Protein AF-A0A6I7N8J0-F1 (afdb_monomer_lite)

Foldseek 3Di:
DDPPPPQDADPPPRHGWAWDQADPQFTWTADPVPRDIDTDPVPDDDPVVVVVVVVPDDCPVPPPVNVVVCCVPVVVVVVVDDD

Sequence (83 aa):
MTEATLQPSCPLCQHATRWCCRDRRRPYYHCAQCGMVHVPAAWHLSANNERAQYDLHDNQVDDPAYRQFLSRLAKPLLERLPS

Secondary structure (DSSP, 8-state):
-----PPPBPTTT--BEEEEEE-SS-EEEEETTT--EE--GGGSPPHHHHHHHHTT----TT-HHHHHHHHHHHHHHHTTS--

Structure (mmCIF, N/CA/C/O backbone):
data_AF-A0A6I7N8J0-F1
#
_entry.id   AF-A0A6I7N8J0-F1
#
loop_
_atom_site.group_PDB
_atom_site.id
_atom_site.type_symbol
_atom_site.label_atom_id
_atom_site.label_alt_id
_atom_site.label_comp_id
_atom_site.label_asym_id
_atom_site.label_entity_id
_atom_site.label_seq_id
_atom_site.pdbx_PDB_ins_code
_atom_site.Cartn_x
_atom_site.Cartn_y
_atom_site.Cartn_z
_atom_site.occupancy
_atom_site.B_iso_or_equiv
_atom_site.auth_seq_id
_atom_site.auth_comp_id
_atom_site.auth_asym_id
_atom_site.auth_atom_id
_atom_site.pdbx_PDB_model_num
ATOM 1 N N . MET A 1 1 ? 30.041 2.788 -17.142 1.00 38.53 1 MET A N 1
ATOM 2 C CA . MET A 1 1 ? 28.706 2.217 -16.866 1.00 38.53 1 MET A CA 1
ATOM 3 C C . MET A 1 1 ? 28.308 2.622 -15.457 1.00 38.53 1 MET A C 1
ATOM 5 O O . MET A 1 1 ? 28.727 1.982 -14.507 1.00 38.53 1 MET A O 1
ATOM 9 N N . THR A 1 2 ? 27.582 3.724 -15.314 1.00 39.19 2 THR A N 1
ATOM 10 C CA . THR A 1 2 ? 26.975 4.141 -14.044 1.00 39.19 2 THR A CA 1
ATOM 11 C C . THR A 1 2 ? 25.487 4.251 -14.318 1.00 39.19 2 THR A C 1
ATOM 13 O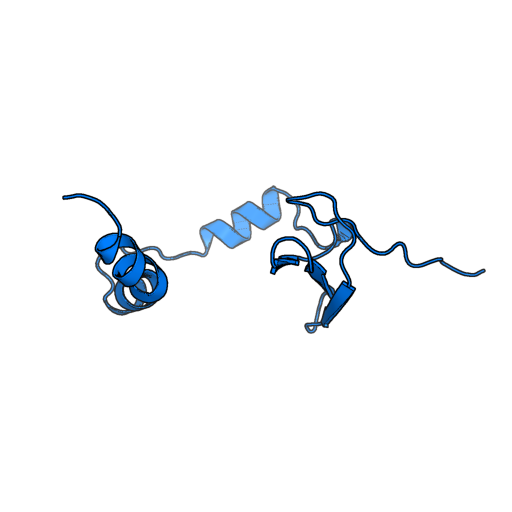 O . THR A 1 2 ? 25.046 5.238 -14.902 1.00 39.19 2 THR A O 1
ATOM 16 N N . GLU A 1 3 ? 24.731 3.202 -13.994 1.00 42.34 3 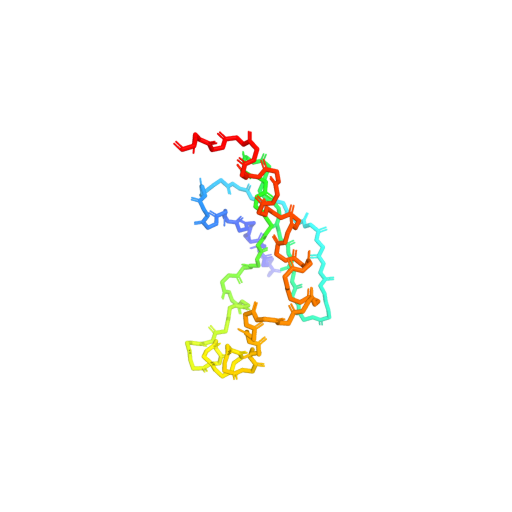GLU A N 1
ATOM 17 C CA . GLU A 1 3 ? 23.273 3.294 -13.919 1.00 42.34 3 GLU A CA 1
ATOM 18 C C . GLU A 1 3 ? 22.950 4.313 -12.827 1.00 42.34 3 GLU A C 1
ATOM 20 O O . GLU A 1 3 ? 23.044 4.034 -11.633 1.00 42.34 3 GLU A O 1
ATOM 25 N N . ALA A 1 4 ? 22.656 5.542 -13.243 1.00 47.22 4 ALA A N 1
ATOM 26 C CA . ALA A 1 4 ? 22.093 6.543 -12.363 1.00 47.22 4 ALA A CA 1
ATOM 27 C C . ALA A 1 4 ? 20.712 6.034 -11.940 1.00 47.22 4 ALA A C 1
ATOM 29 O O . ALA A 1 4 ? 19.765 6.060 -12.725 1.00 47.22 4 ALA A O 1
ATOM 30 N N . THR A 1 5 ? 20.602 5.518 -10.717 1.00 56.50 5 THR A N 1
ATOM 31 C CA . THR A 1 5 ? 19.324 5.102 -10.142 1.00 56.50 5 THR A CA 1
ATOM 32 C C . THR A 1 5 ? 18.445 6.342 -10.008 1.00 56.50 5 THR A C 1
ATOM 34 O O . THR A 1 5 ? 18.580 7.100 -9.048 1.00 56.50 5 THR A O 1
ATOM 37 N N . LEU A 1 6 ? 17.574 6.591 -10.991 1.00 65.12 6 LEU A N 1
ATOM 38 C CA . LEU A 1 6 ? 16.618 7.690 -10.919 1.00 65.12 6 LEU A CA 1
ATOM 39 C C . LEU A 1 6 ? 15.748 7.490 -9.676 1.00 65.12 6 LEU A C 1
ATOM 41 O O . LEU A 1 6 ? 15.059 6.479 -9.524 1.00 65.12 6 LEU A O 1
ATOM 45 N N . GLN A 1 7 ? 15.805 8.460 -8.773 1.00 76.81 7 GLN A N 1
ATOM 46 C CA . GLN A 1 7 ? 14.956 8.509 -7.597 1.00 76.81 7 GLN A CA 1
ATOM 47 C C . GLN A 1 7 ? 13.497 8.672 -8.060 1.00 76.81 7 GLN A C 1
ATOM 49 O O . GLN A 1 7 ? 13.200 9.635 -8.769 1.00 76.81 7 GLN A O 1
ATOM 54 N N . PRO A 1 8 ? 12.583 7.742 -7.728 1.00 89.25 8 PRO A N 1
ATOM 55 C CA . PRO A 1 8 ? 11.242 7.762 -8.292 1.00 89.25 8 PRO A CA 1
ATOM 56 C C . PRO A 1 8 ? 10.434 8.945 -7.748 1.00 89.25 8 PRO A C 1
ATOM 58 O O . PRO A 1 8 ? 10.495 9.276 -6.559 1.00 89.25 8 PRO A O 1
ATOM 61 N N . SER A 1 9 ? 9.639 9.567 -8.613 1.00 95.06 9 SER A N 1
ATOM 62 C CA . SER A 1 9 ? 8.639 10.548 -8.192 1.00 95.06 9 SER A CA 1
ATOM 63 C C . SER A 1 9 ? 7.445 9.861 -7.534 1.00 95.06 9 SER A C 1
ATOM 65 O O . SER A 1 9 ? 7.085 8.731 -7.867 1.00 95.06 9 SER A O 1
ATOM 67 N N . CYS A 1 10 ? 6.815 10.565 -6.598 1.00 95.75 10 CYS A N 1
ATOM 68 C CA . CYS A 1 10 ? 5.622 10.104 -5.910 1.00 95.75 10 CYS A CA 1
ATOM 69 C C . CYS A 1 10 ? 4.469 9.987 -6.918 1.00 95.75 10 CYS A C 1
ATOM 71 O O . CYS A 1 10 ? 4.156 10.982 -7.572 1.00 95.75 10 CYS A O 1
ATOM 73 N N . PRO A 1 11 ? 3.782 8.838 -7.027 1.00 94.94 11 PRO A N 1
ATOM 74 C CA . PRO A 1 11 ? 2.680 8.688 -7.975 1.00 94.94 11 PRO A CA 1
ATOM 75 C C . PRO A 1 11 ? 1.453 9.537 -7.605 1.00 94.94 11 PRO A C 1
ATOM 77 O O . PRO A 1 11 ? 0.607 9.773 -8.458 1.00 94.94 11 PRO A O 1
ATOM 80 N N . LEU A 1 12 ? 1.354 10.005 -6.355 1.00 96.00 12 LEU A N 1
ATOM 81 C CA . LEU A 1 12 ? 0.235 10.822 -5.886 1.00 96.00 12 LEU A CA 1
ATOM 82 C C . LEU A 1 12 ? 0.458 12.322 -6.121 1.00 96.00 12 LEU A C 1
ATOM 84 O O . LEU A 1 12 ? -0.376 12.983 -6.726 1.00 96.00 12 LEU A O 1
ATOM 88 N N . CYS A 1 13 ? 1.575 12.870 -5.636 1.00 97.19 13 CYS A N 1
ATOM 89 C CA . CYS A 1 13 ? 1.832 14.317 -5.663 1.00 97.19 13 CYS A CA 1
ATOM 90 C C . CYS A 1 13 ? 3.040 14.726 -6.517 1.00 97.19 13 CYS A C 1
ATOM 92 O O . CYS A 1 13 ? 3.443 15.886 -6.476 1.00 97.19 13 CYS A O 1
ATOM 94 N N . GLN A 1 14 ? 3.656 13.781 -7.236 1.00 96.00 14 GLN A N 1
ATOM 95 C CA . GLN A 1 14 ? 4.758 13.990 -8.190 1.00 96.00 14 GLN A CA 1
ATOM 96 C C . GLN A 1 14 ? 6.070 14.545 -7.600 1.00 96.00 14 GLN A C 1
ATOM 98 O O . GLN A 1 14 ? 7.046 14.717 -8.325 1.00 96.00 14 GLN A O 1
ATOM 103 N N . HIS A 1 15 ? 6.148 14.746 -6.282 1.00 96.50 15 HIS A N 1
ATOM 104 C CA . HIS A 1 15 ? 7.375 15.151 -5.592 1.00 96.50 15 HIS A CA 1
ATOM 105 C C . HIS A 1 15 ? 8.386 14.004 -5.487 1.00 96.50 15 HIS A C 1
ATOM 107 O O . HIS A 1 15 ? 8.013 12.829 -5.482 1.00 96.50 15 HIS A O 1
ATOM 113 N N . ALA A 1 16 ? 9.666 14.342 -5.323 1.00 95.38 16 ALA A N 1
ATOM 114 C CA . ALA A 1 16 ? 10.727 13.364 -5.101 1.00 95.38 16 ALA A CA 1
ATOM 115 C C . ALA A 1 16 ? 10.464 12.493 -3.857 1.00 95.38 16 ALA A C 1
ATOM 117 O O . ALA A 1 16 ? 9.948 12.959 -2.834 1.00 95.38 16 ALA A O 1
ATOM 118 N N . THR A 1 17 ? 10.848 11.217 -3.929 1.00 96.81 17 THR A N 1
ATOM 119 C CA . THR A 1 17 ? 10.677 10.260 -2.824 1.00 96.81 17 THR A CA 1
ATOM 120 C C . THR A 1 17 ? 11.994 9.643 -2.419 1.00 96.81 17 THR A C 1
ATOM 122 O O . THR A 1 17 ? 12.839 9.371 -3.256 1.00 96.81 17 THR A O 1
ATOM 125 N N . ARG A 1 18 ? 12.214 9.428 -1.127 1.00 96.00 18 ARG A N 1
ATOM 126 C CA . ARG A 1 18 ? 13.450 8.814 -0.622 1.00 96.00 18 ARG A CA 1
ATOM 127 C C . ARG A 1 18 ? 13.265 7.316 -0.453 1.00 96.00 18 ARG A C 1
ATOM 129 O O . ARG A 1 18 ? 12.157 6.872 -0.167 1.00 96.00 18 ARG A O 1
ATOM 136 N N . TRP A 1 19 ? 14.342 6.546 -0.571 1.00 95.94 19 TRP A N 1
ATOM 137 C CA . TRP A 1 19 ? 14.311 5.137 -0.185 1.00 95.94 19 TRP A CA 1
ATOM 138 C C . TRP A 1 19 ? 13.832 4.994 1.270 1.00 95.94 19 TRP A C 1
ATOM 140 O O . TRP A 1 19 ? 14.177 5.813 2.124 1.00 95.94 19 TRP A O 1
ATOM 150 N N . CYS A 1 20 ? 13.001 3.987 1.534 1.00 94.38 20 CYS A N 1
ATOM 151 C CA . CYS A 1 20 ? 12.408 3.736 2.846 1.00 94.38 20 CYS A CA 1
ATOM 152 C C . CYS A 1 20 ? 12.844 2.383 3.410 1.00 94.38 20 CYS A C 1
ATOM 154 O O . CYS A 1 20 ? 13.409 2.322 4.498 1.00 94.38 20 CYS A O 1
ATOM 156 N N . CYS A 1 21 ? 12.572 1.307 2.675 1.00 95.19 21 CYS A N 1
ATOM 157 C CA . CYS A 1 21 ? 12.919 -0.060 3.048 1.00 95.19 21 CYS A CA 1
ATOM 158 C C . CYS A 1 21 ? 12.819 -0.981 1.822 1.00 95.19 21 CYS A C 1
ATOM 160 O O . CYS A 1 21 ? 12.548 -0.537 0.704 1.00 95.19 21 CYS A O 1
ATOM 162 N N . ARG A 1 22 ? 13.047 -2.281 2.005 1.00 96.44 22 ARG A N 1
ATOM 163 C CA . ARG A 1 22 ? 12.877 -3.309 0.973 1.00 96.44 22 ARG A CA 1
ATOM 164 C C . ARG A 1 22 ? 12.340 -4.584 1.625 1.00 96.44 22 ARG A C 1
ATOM 166 O O . ARG A 1 22 ? 12.793 -4.944 2.708 1.00 96.44 22 ARG A O 1
ATOM 173 N N . ASP A 1 23 ? 11.408 -5.261 0.959 1.00 94.81 23 ASP A N 1
ATOM 174 C CA . ASP A 1 23 ? 11.029 -6.637 1.303 1.00 94.81 23 ASP A CA 1
ATOM 175 C C . ASP A 1 23 ? 11.879 -7.652 0.504 1.00 94.81 23 ASP A C 1
ATOM 177 O O . ASP A 1 23 ? 12.832 -7.291 -0.184 1.00 94.81 23 ASP A O 1
ATOM 181 N N . ARG A 1 24 ? 11.556 -8.948 0.555 1.00 95.00 24 ARG A N 1
ATOM 182 C CA . ARG A 1 24 ? 12.312 -9.969 -0.202 1.00 95.00 24 ARG A CA 1
ATOM 183 C C . ARG A 1 24 ? 12.266 -9.788 -1.725 1.00 95.00 24 ARG A C 1
ATOM 185 O O . ARG A 1 24 ? 13.087 -10.367 -2.427 1.00 95.00 24 ARG A O 1
ATOM 192 N N . ARG A 1 25 ? 11.307 -9.020 -2.236 1.00 93.19 25 ARG A N 1
ATOM 193 C CA . ARG A 1 25 ? 11.024 -8.834 -3.656 1.00 93.19 25 ARG A CA 1
ATOM 194 C C . ARG A 1 25 ? 11.441 -7.447 -4.136 1.00 93.19 25 ARG A C 1
ATOM 196 O O . ARG A 1 25 ? 12.176 -7.355 -5.106 1.00 93.19 25 ARG A O 1
ATOM 203 N N . ARG A 1 26 ? 11.005 -6.367 -3.483 1.00 94.19 26 ARG A N 1
ATOM 204 C CA . ARG A 1 26 ? 10.976 -5.008 -4.054 1.00 94.19 26 ARG A CA 1
ATOM 205 C C . ARG A 1 26 ? 11.367 -3.901 -3.063 1.00 94.19 26 ARG A C 1
ATOM 207 O O . ARG A 1 26 ? 11.185 -4.058 -1.856 1.00 94.19 26 ARG A O 1
ATOM 214 N N . PRO A 1 27 ? 11.915 -2.774 -3.558 1.00 95.81 27 PRO A N 1
ATOM 215 C CA . P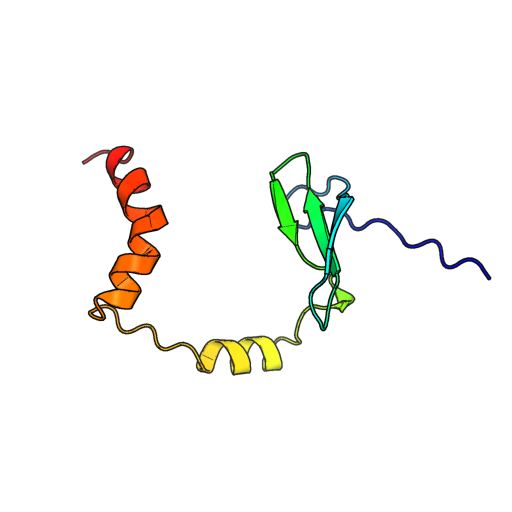RO A 1 27 ? 12.169 -1.585 -2.753 1.00 95.81 27 PRO A CA 1
ATOM 216 C C . PRO A 1 27 ? 10.901 -0.741 -2.563 1.00 95.81 27 PRO A C 1
ATOM 218 O O . PRO A 1 27 ? 10.044 -0.671 -3.445 1.00 95.81 27 PRO A O 1
ATOM 221 N N . TYR A 1 28 ? 10.839 -0.046 -1.433 1.00 96.56 28 TYR A N 1
ATOM 222 C CA . TYR A 1 28 ? 9.809 0.919 -1.069 1.00 96.56 28 TYR A CA 1
ATOM 223 C C . TYR A 1 28 ? 10.424 2.310 -0.904 1.00 96.56 28 TYR A C 1
ATOM 225 O O . TYR A 1 28 ? 11.531 2.459 -0.377 1.00 96.56 28 TYR A O 1
ATOM 233 N N . TYR A 1 29 ? 9.678 3.329 -1.318 1.00 97.00 29 TYR A N 1
ATOM 234 C CA . TYR A 1 29 ? 10.055 4.735 -1.262 1.00 97.00 29 TYR A CA 1
ATOM 235 C C . TYR A 1 29 ? 8.992 5.543 -0.525 1.00 97.00 29 TYR A C 1
ATOM 237 O O . TYR A 1 29 ? 7.804 5.254 -0.626 1.00 97.00 29 TYR A O 1
ATOM 245 N N . HIS A 1 30 ? 9.426 6.554 0.221 1.00 97.62 30 HIS A N 1
ATOM 246 C CA . HIS A 1 30 ? 8.585 7.429 1.026 1.00 97.62 30 HIS A CA 1
ATOM 247 C C . HIS A 1 30 ? 8.629 8.865 0.496 1.00 97.62 30 HIS A C 1
ATOM 249 O O . HIS A 1 30 ? 9.702 9.461 0.348 1.00 97.62 30 HIS A O 1
ATOM 255 N N . CYS A 1 31 ? 7.459 9.453 0.268 1.00 97.31 31 CYS A N 1
ATOM 256 C CA . CYS A 1 31 ? 7.312 10.854 -0.095 1.00 97.31 31 CYS A CA 1
ATOM 257 C C . CYS A 1 31 ? 7.239 11.734 1.159 1.00 97.31 31 CYS A C 1
ATOM 259 O O . CYS A 1 31 ? 6.289 11.645 1.929 1.00 97.31 31 CYS A O 1
ATOM 261 N N . ALA A 1 32 ? 8.206 12.637 1.340 1.00 96.50 32 ALA A N 1
ATOM 262 C CA . ALA A 1 32 ? 8.194 13.570 2.472 1.00 96.50 32 ALA A CA 1
ATOM 263 C C . ALA A 1 32 ? 7.068 14.619 2.393 1.00 96.50 32 ALA A C 1
ATOM 265 O O . ALA A 1 32 ? 6.691 15.161 3.423 1.00 96.50 32 ALA A O 1
ATOM 266 N N . GLN A 1 33 ? 6.528 14.876 1.195 1.00 97.69 33 GLN A N 1
ATOM 267 C CA . GLN A 1 33 ? 5.489 15.885 0.983 1.00 97.69 33 GLN A CA 1
ATOM 268 C C . GLN A 1 33 ? 4.096 15.408 1.412 1.00 97.69 33 GLN A C 1
ATOM 270 O O . GLN A 1 33 ? 3.356 16.158 2.034 1.00 97.69 33 GLN A O 1
ATOM 275 N N . CYS A 1 34 ? 3.713 14.178 1.054 1.00 97.56 34 CYS A N 1
ATOM 276 C CA . CYS A 1 34 ? 2.366 13.650 1.324 1.00 97.56 34 CYS A CA 1
ATOM 277 C C . CYS A 1 34 ? 2.345 12.433 2.260 1.00 97.56 34 CYS A C 1
ATOM 279 O O . CYS A 1 34 ? 1.275 11.926 2.574 1.00 97.56 34 CYS A O 1
ATOM 281 N N . GLY A 1 35 ? 3.509 11.924 2.671 1.00 97.00 35 GLY A N 1
ATOM 282 C CA . GLY A 1 35 ? 3.626 10.744 3.532 1.00 97.00 35 GLY A CA 1
ATOM 283 C C . GLY A 1 35 ? 3.402 9.401 2.829 1.00 97.00 35 GLY A C 1
ATOM 284 O O . GLY A 1 35 ? 3.498 8.357 3.470 1.00 97.00 35 GLY A O 1
ATOM 285 N N . MET A 1 36 ? 3.121 9.384 1.520 1.00 96.75 36 MET A N 1
ATOM 286 C CA . MET A 1 36 ? 2.885 8.137 0.790 1.00 96.75 36 MET A CA 1
ATOM 287 C C . MET A 1 36 ? 4.138 7.254 0.771 1.00 96.75 36 MET A C 1
ATOM 289 O O . MET A 1 36 ? 5.217 7.697 0.371 1.00 96.75 36 MET A O 1
ATOM 293 N N . VAL A 1 37 ? 3.964 5.981 1.130 1.00 96.75 37 VAL A N 1
ATOM 294 C CA . VAL A 1 37 ? 4.938 4.914 0.881 1.00 96.75 37 VAL A CA 1
ATOM 295 C C . VAL A 1 37 ? 4.494 4.132 -0.354 1.00 96.75 37 VAL A C 1
ATOM 297 O O . VAL A 1 37 ? 3.353 3.682 -0.421 1.00 96.75 37 VAL A O 1
ATOM 300 N N . HIS A 1 38 ? 5.372 3.969 -1.341 1.00 96.00 38 HIS A N 1
ATOM 301 C CA . HIS A 1 38 ? 5.045 3.307 -2.605 1.00 96.00 38 HIS A CA 1
ATOM 302 C C . HIS A 1 38 ? 6.214 2.487 -3.159 1.00 96.00 38 HIS A C 1
ATOM 304 O O . HIS A 1 38 ? 7.354 2.611 -2.716 1.00 96.00 38 HIS A O 1
ATOM 310 N N . VAL A 1 39 ? 5.927 1.654 -4.159 1.00 95.25 39 VAL A N 1
ATOM 311 C CA . VAL A 1 39 ? 6.934 0.903 -4.925 1.00 95.25 39 VAL A CA 1
ATOM 312 C C . VAL A 1 39 ? 7.045 1.477 -6.346 1.00 95.25 39 VAL A C 1
ATOM 314 O O . VAL A 1 39 ? 6.043 1.993 -6.858 1.00 95.25 39 VAL A O 1
ATOM 317 N N . PRO A 1 40 ? 8.219 1.418 -7.004 1.00 92.69 40 PRO A N 1
ATOM 318 C CA . PRO A 1 40 ? 8.368 1.879 -8.387 1.00 92.69 40 PRO A CA 1
ATOM 319 C C . PRO A 1 40 ? 7.525 1.059 -9.373 1.00 92.69 40 PRO A C 1
ATOM 321 O O . PRO A 1 40 ? 7.291 -0.128 -9.142 1.00 92.69 40 PRO A O 1
ATOM 324 N N . ALA A 1 41 ? 7.140 1.668 -10.501 1.00 91.19 41 ALA A N 1
ATOM 325 C CA . ALA A 1 41 ? 6.248 1.065 -11.502 1.00 91.19 41 ALA A CA 1
ATOM 326 C C . ALA A 1 41 ? 6.745 -0.278 -12.065 1.00 91.19 41 ALA A C 1
ATOM 328 O O . ALA A 1 41 ? 5.949 -1.177 -12.306 1.00 91.19 41 ALA A O 1
ATOM 329 N N . ALA A 1 42 ? 8.064 -0.469 -12.180 1.00 92.06 42 ALA A N 1
ATOM 330 C CA . ALA A 1 42 ? 8.659 -1.740 -12.610 1.00 92.06 42 ALA A CA 1
ATOM 331 C C . ALA A 1 42 ? 8.328 -2.937 -11.688 1.00 92.06 42 ALA A C 1
ATOM 333 O O . ALA A 1 42 ? 8.543 -4.084 -12.066 1.00 92.06 42 ALA A O 1
ATOM 334 N N . TRP A 1 43 ? 7.816 -2.681 -10.478 1.00 93.25 43 TRP A N 1
ATOM 335 C CA . TRP A 1 43 ? 7.408 -3.694 -9.499 1.00 93.25 43 TRP A CA 1
ATOM 336 C C . TRP A 1 43 ? 5.886 -3.840 -9.368 1.00 93.25 43 TRP A C 1
ATOM 338 O O . TRP A 1 43 ? 5.413 -4.537 -8.457 1.00 93.25 43 TRP A O 1
ATOM 348 N N . HIS A 1 44 ? 5.115 -3.150 -10.212 1.00 92.62 44 HIS A N 1
ATOM 349 C CA . HIS A 1 44 ? 3.665 -3.311 -10.285 1.00 92.62 44 HIS A CA 1
ATOM 350 C C . HIS A 1 44 ? 3.330 -4.631 -10.977 1.00 92.62 44 HIS A C 1
ATOM 352 O O . HIS A 1 44 ? 4.107 -5.163 -11.770 1.00 92.62 44 HIS A O 1
ATOM 358 N N . LEU A 1 45 ? 2.198 -5.214 -10.598 1.00 94.56 45 LEU A N 1
ATOM 359 C CA . LEU A 1 45 ? 1.708 -6.421 -11.247 1.00 94.56 45 LEU A CA 1
ATOM 360 C C . LEU A 1 45 ? 1.085 -6.037 -12.596 1.00 94.56 45 LEU A C 1
ATOM 362 O O . LEU A 1 45 ? 0.653 -4.906 -12.795 1.00 94.56 45 LEU A O 1
ATOM 366 N N . SER A 1 46 ? 1.031 -6.981 -13.535 1.00 96.25 46 SER A N 1
ATOM 367 C CA . SER A 1 46 ? 0.161 -6.812 -14.700 1.00 96.25 46 SER A CA 1
ATOM 368 C C . SER A 1 46 ? -1.300 -6.818 -14.246 1.00 96.25 46 SER A C 1
ATOM 370 O O . SER A 1 46 ? -1.626 -7.464 -13.251 1.00 96.25 46 SER A O 1
ATOM 372 N N . ALA A 1 47 ? -2.197 -6.201 -15.013 1.00 96.69 47 ALA A N 1
ATOM 373 C CA . ALA A 1 47 ? -3.624 -6.161 -14.677 1.00 96.69 47 ALA A CA 1
ATOM 374 C C . ALA A 1 47 ? -4.239 -7.558 -14.427 1.00 96.69 47 ALA A C 1
ATOM 376 O O . ALA A 1 47 ? -5.106 -7.723 -13.571 1.00 96.69 47 ALA A O 1
ATOM 377 N N . ASN A 1 48 ? -3.776 -8.588 -15.147 1.00 98.12 48 ASN A N 1
ATOM 378 C CA . ASN A 1 48 ? -4.218 -9.969 -14.921 1.00 98.12 48 ASN A CA 1
ATOM 379 C C . ASN A 1 48 ? -3.739 -10.516 -13.571 1.00 98.12 48 ASN A C 1
ATOM 381 O O . ASN A 1 48 ? -4.511 -11.164 -12.872 1.00 98.12 48 ASN A O 1
ATOM 385 N N . ASN A 1 49 ? -2.493 -10.230 -13.190 1.00 97.44 49 ASN A N 1
ATOM 386 C CA . ASN A 1 49 ? -1.943 -10.656 -11.906 1.00 97.44 49 ASN A CA 1
ATOM 387 C C . ASN A 1 49 ? -2.538 -9.857 -10.736 1.00 97.44 49 ASN A C 1
ATOM 389 O O . ASN A 1 49 ? -2.727 -10.419 -9.662 1.00 97.44 49 ASN A O 1
ATOM 393 N N . GLU A 1 50 ? -2.853 -8.571 -10.930 1.00 96.88 50 GLU A N 1
ATOM 394 C CA . GLU A 1 50 ? -3.583 -7.762 -9.943 1.00 96.88 50 GLU A CA 1
ATOM 395 C C . GLU A 1 50 ? -4.950 -8.370 -9.644 1.00 96.88 50 GLU A C 1
ATOM 397 O O . GLU A 1 50 ? -5.278 -8.584 -8.480 1.00 96.88 50 GLU A O 1
ATOM 402 N N . ARG A 1 51 ? -5.711 -8.720 -10.689 1.00 96.38 51 ARG A N 1
ATOM 403 C CA . ARG A 1 51 ? -7.004 -9.398 -10.549 1.00 96.38 51 ARG A CA 1
ATOM 404 C C . ARG A 1 51 ? -6.869 -10.757 -9.876 1.00 96.38 51 ARG A C 1
ATOM 406 O O . ARG A 1 51 ? -7.548 -10.989 -8.889 1.00 96.38 51 ARG A O 1
ATOM 413 N N . ALA A 1 52 ? -5.944 -11.603 -10.329 1.00 97.44 52 ALA A N 1
ATOM 414 C CA . ALA A 1 52 ? -5.738 -12.915 -9.717 1.00 97.44 52 ALA A CA 1
ATOM 415 C C . ALA A 1 52 ? -5.406 -12.817 -8.217 1.00 97.44 52 ALA A C 1
ATOM 417 O O . ALA A 1 52 ? -5.859 -13.640 -7.432 1.00 97.44 52 ALA A O 1
ATOM 418 N N . GLN A 1 53 ? -4.642 -11.799 -7.802 1.00 95.75 53 GLN A N 1
ATOM 419 C CA . GLN A 1 53 ? -4.380 -11.527 -6.387 1.00 95.75 53 GLN A CA 1
ATOM 420 C C . GLN A 1 53 ? -5.613 -10.973 -5.660 1.00 95.75 53 GLN A C 1
ATOM 422 O O . GLN A 1 53 ? -5.813 -11.276 -4.483 1.00 95.75 53 GLN A O 1
ATOM 427 N N . TYR A 1 54 ? -6.408 -10.136 -6.327 1.00 93.88 54 TYR A N 1
ATOM 428 C CA . TYR A 1 54 ? -7.634 -9.574 -5.772 1.00 93.88 54 TYR A CA 1
ATOM 429 C C . TYR A 1 54 ? -8.683 -10.656 -5.504 1.00 93.88 54 TYR A C 1
ATOM 431 O O . TYR A 1 54 ? -9.273 -10.656 -4.428 1.00 93.88 54 TYR A O 1
ATOM 439 N N . ASP A 1 55 ? -8.836 -11.614 -6.416 1.00 95.88 55 ASP A N 1
ATOM 440 C CA . ASP A 1 55 ? -9.802 -12.715 -6.322 1.00 95.88 55 ASP A CA 1
ATOM 441 C C . ASP A 1 55 ? -9.539 -13.656 -5.127 1.00 95.88 55 ASP A C 1
ATOM 443 O O . ASP A 1 55 ? -10.401 -14.449 -4.761 1.00 95.88 55 ASP A O 1
ATOM 447 N N . LEU A 1 56 ? -8.367 -13.555 -4.484 1.00 95.25 56 LEU A N 1
ATOM 448 C CA . LEU A 1 56 ? -8.042 -14.275 -3.247 1.00 95.25 56 LEU A CA 1
ATOM 449 C C . LEU A 1 56 ? -8.596 -13.608 -1.976 1.00 95.25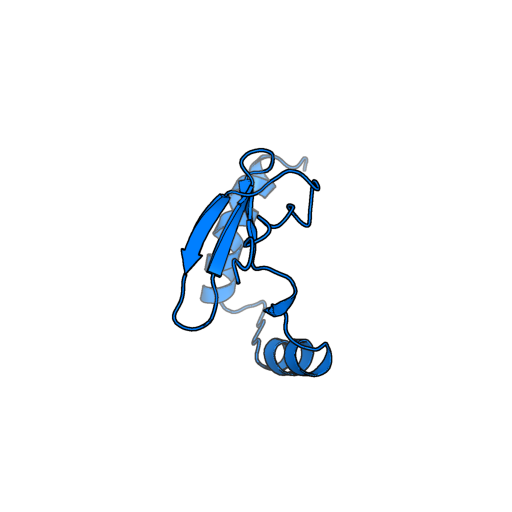 56 LEU A C 1
ATOM 451 O O . LEU A 1 56 ? -8.452 -14.178 -0.894 1.00 95.25 56 LEU A O 1
ATOM 455 N N . HIS A 1 57 ? -9.158 -12.397 -2.056 1.00 90.81 57 HIS A N 1
ATOM 456 C CA . HIS A 1 57 ? -9.701 -11.724 -0.875 1.00 90.81 57 HIS A CA 1
ATOM 457 C C . HIS A 1 57 ? -11.024 -12.351 -0.445 1.00 90.81 57 HIS A C 1
ATOM 459 O O . HIS A 1 57 ? -11.961 -12.451 -1.233 1.00 90.81 57 HIS A O 1
ATOM 465 N N . ASP A 1 58 ? -11.125 -12.650 0.847 1.00 88.38 58 ASP A N 1
ATOM 466 C CA . ASP A 1 58 ? -12.389 -12.956 1.501 1.00 88.38 58 ASP A CA 1
ATOM 467 C C . ASP A 1 58 ? -12.860 -11.732 2.300 1.00 88.38 58 ASP A C 1
ATOM 469 O O . ASP A 1 58 ? -12.274 -11.370 3.318 1.00 88.38 58 ASP A O 1
ATOM 473 N N . ASN A 1 59 ? -13.885 -11.048 1.790 1.00 86.31 59 ASN A N 1
ATOM 474 C CA . ASN A 1 59 ? -14.431 -9.815 2.364 1.00 86.31 59 ASN A CA 1
ATOM 475 C C . ASN A 1 59 ? -15.790 -10.071 3.044 1.00 86.31 59 ASN A C 1
ATOM 477 O O . ASN A 1 59 ? -16.743 -9.323 2.811 1.00 86.31 59 ASN A O 1
ATOM 481 N N . GLN A 1 60 ? -15.916 -11.132 3.853 1.00 93.31 60 GLN A N 1
ATOM 482 C CA . GLN A 1 60 ? -17.140 -11.378 4.628 1.00 93.31 60 GLN A CA 1
ATOM 483 C C . GLN A 1 60 ? -17.444 -10.188 5.550 1.00 93.31 60 GLN A C 1
ATOM 485 O O . GLN A 1 60 ? -16.734 -9.918 6.517 1.00 93.31 60 GLN A O 1
ATOM 490 N N . VAL A 1 61 ? -18.534 -9.475 5.267 1.00 92.06 61 VAL A N 1
ATOM 491 C CA . VAL A 1 61 ? -18.891 -8.222 5.958 1.00 92.06 61 VAL A CA 1
ATOM 492 C C . VAL A 1 61 ? -19.242 -8.411 7.436 1.00 92.06 61 VAL A C 1
ATOM 494 O O . VAL A 1 61 ? -19.090 -7.478 8.235 1.00 92.06 61 VAL A O 1
ATOM 497 N N . ASP A 1 62 ? -19.682 -9.618 7.784 1.00 93.69 62 ASP A N 1
ATOM 498 C CA . ASP A 1 62 ? -20.087 -10.003 9.133 1.00 93.69 62 ASP A CA 1
ATOM 499 C C . ASP A 1 62 ? -18.951 -10.652 9.935 1.00 93.69 62 ASP A C 1
ATOM 501 O O . ASP A 1 62 ? -19.130 -10.906 11.125 1.00 93.69 62 ASP A O 1
ATOM 505 N N . ASP A 1 63 ? -17.770 -10.876 9.337 1.00 95.62 63 ASP A N 1
ATOM 506 C CA . ASP A 1 63 ? -16.610 -11.394 10.067 1.00 95.62 63 ASP A CA 1
ATOM 507 C C . ASP A 1 63 ? -16.152 -10.380 11.140 1.00 95.62 63 ASP A C 1
ATOM 509 O O . ASP A 1 63 ? -15.727 -9.261 10.811 1.00 95.62 63 ASP A O 1
ATOM 513 N N . PRO A 1 64 ? -16.189 -10.744 12.438 1.00 94.94 64 PRO A N 1
ATOM 514 C CA . PRO A 1 64 ? -15.742 -9.865 13.511 1.00 94.94 64 PRO A CA 1
ATOM 515 C C . PRO A 1 64 ? -14.282 -9.416 13.369 1.00 94.94 64 PRO A C 1
ATOM 517 O O . PRO A 1 64 ? -13.975 -8.266 13.694 1.00 94.94 64 PRO A O 1
ATOM 520 N N . ALA A 1 65 ? -13.387 -10.279 12.874 1.00 94.38 65 ALA A N 1
ATOM 521 C CA . ALA A 1 65 ? -11.974 -9.952 12.697 1.00 94.38 65 ALA A CA 1
ATOM 522 C C . ALA A 1 65 ? -11.786 -8.926 11.571 1.00 94.38 65 ALA A C 1
ATOM 524 O O . ALA A 1 65 ? -11.091 -7.918 11.751 1.00 94.38 65 ALA A O 1
ATOM 525 N N . TYR A 1 66 ? -12.478 -9.122 10.446 1.00 93.12 66 TYR A N 1
ATOM 526 C CA . TYR A 1 66 ? -12.519 -8.161 9.346 1.00 93.12 66 TYR A CA 1
ATOM 527 C C . TYR A 1 66 ? -13.045 -6.789 9.797 1.00 93.12 66 TYR A C 1
ATOM 529 O O . TYR A 1 66 ? -12.403 -5.753 9.585 1.00 93.12 66 TYR A O 1
ATOM 537 N N . ARG A 1 67 ? -14.167 -6.764 10.528 1.00 94.75 67 ARG A N 1
ATOM 538 C CA . ARG A 1 67 ? -14.739 -5.526 11.088 1.00 94.75 67 ARG A CA 1
ATOM 539 C C . ARG A 1 67 ? -13.804 -4.850 12.091 1.00 94.75 67 ARG A C 1
ATOM 541 O O . ARG A 1 67 ? -13.705 -3.618 12.110 1.00 94.75 67 ARG A O 1
ATOM 548 N N . GLN A 1 68 ? -13.097 -5.622 12.919 1.00 95.00 68 GLN A N 1
ATOM 549 C CA . GLN A 1 68 ? -12.109 -5.093 13.860 1.00 95.00 68 GLN A CA 1
ATOM 550 C C . GLN A 1 68 ? -10.936 -4.433 13.126 1.00 95.00 68 GLN A C 1
ATOM 552 O O . GLN A 1 68 ? -10.510 -3.342 13.515 1.00 95.00 68 GLN A O 1
ATOM 557 N N . PHE A 1 69 ? -10.443 -5.047 12.049 1.00 93.38 69 PHE A N 1
ATOM 558 C CA . PHE A 1 69 ? -9.385 -4.472 11.222 1.00 93.38 69 PHE A CA 1
ATOM 559 C C . PHE A 1 69 ? -9.808 -3.125 10.617 1.00 93.38 69 PHE A C 1
ATOM 561 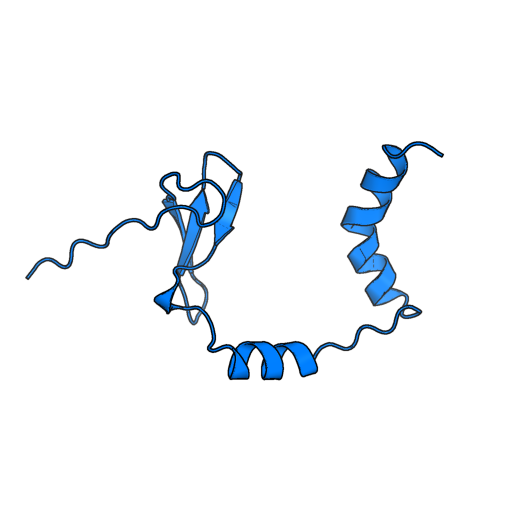O O . PHE A 1 69 ? -9.113 -2.123 10.809 1.00 93.38 69 PHE A O 1
ATOM 568 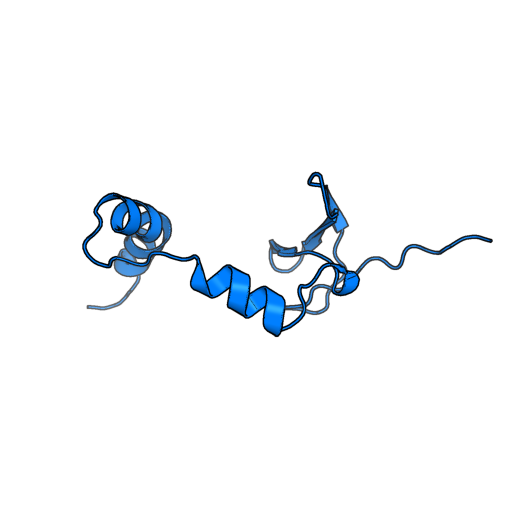N N . LEU A 1 70 ? -10.976 -3.068 9.965 1.00 94.38 70 LEU A N 1
ATOM 569 C CA . LEU A 1 70 ? -11.499 -1.839 9.348 1.00 94.38 70 LEU A CA 1
ATOM 570 C C . LEU A 1 70 ? -11.807 -0.736 10.372 1.00 94.38 70 LEU A C 1
ATOM 572 O O . LEU A 1 70 ? -11.658 0.455 10.083 1.00 94.38 70 LEU A O 1
ATOM 576 N N . SER A 1 71 ? -12.164 -1.114 11.603 1.00 95.88 71 SER A N 1
ATOM 577 C CA . SER A 1 71 ? -12.455 -0.172 12.691 1.00 95.88 71 SER A CA 1
ATOM 578 C C . SER A 1 71 ? -11.279 0.740 13.051 1.00 95.88 71 SER A C 1
ATOM 580 O O . SER A 1 71 ? -11.511 1.813 13.604 1.00 95.88 71 SER A O 1
ATOM 582 N N . ARG A 1 72 ? -10.035 0.364 12.716 1.00 96.69 72 ARG A N 1
ATOM 583 C CA . ARG A 1 72 ? -8.843 1.208 12.921 1.00 96.69 72 ARG A CA 1
ATOM 584 C C . ARG A 1 72 ? -8.931 2.543 12.179 1.00 96.69 72 ARG A C 1
ATOM 586 O O . ARG A 1 72 ? -8.401 3.535 12.667 1.00 96.69 72 ARG A O 1
ATOM 593 N N . LEU A 1 73 ? -9.591 2.556 11.020 1.00 95.62 73 LEU A N 1
ATOM 594 C CA . LEU A 1 73 ? -9.885 3.770 10.260 1.00 95.62 73 LEU A CA 1
ATOM 595 C C . LEU A 1 73 ? -11.305 4.270 10.539 1.00 95.62 73 LEU A C 1
ATOM 597 O O . LEU A 1 73 ? -11.501 5.461 10.761 1.00 95.62 73 LEU A O 1
ATOM 601 N N . ALA A 1 74 ? -12.292 3.369 10.520 1.00 96.06 74 ALA A N 1
ATOM 602 C CA . ALA A 1 74 ? -13.697 3.764 10.549 1.00 96.06 74 ALA A CA 1
ATOM 603 C C . ALA A 1 74 ? -14.092 4.476 11.852 1.00 96.06 74 ALA A C 1
ATOM 605 O O . ALA A 1 74 ? -14.768 5.495 11.789 1.00 96.06 74 ALA A O 1
ATOM 606 N N . LYS A 1 75 ? -13.642 3.999 13.023 1.00 96.25 75 LYS A N 1
ATOM 607 C CA . LYS A 1 75 ? -13.985 4.620 14.317 1.00 96.25 75 LYS A CA 1
ATOM 608 C C . LYS A 1 75 ? -13.549 6.093 14.418 1.00 96.25 75 LYS A C 1
ATOM 610 O O . LYS A 1 75 ? -14.430 6.931 14.583 1.00 96.25 75 LYS A O 1
ATOM 615 N N . PRO A 1 76 ? -12.257 6.447 14.247 1.00 96.88 76 PRO A N 1
ATOM 616 C CA . PRO A 1 76 ? -11.835 7.848 14.339 1.00 96.88 76 PRO A CA 1
ATOM 617 C C . PRO A 1 76 ? -12.400 8.728 13.216 1.00 96.88 76 PRO A C 1
ATOM 619 O O . PRO A 1 76 ? -12.464 9.947 13.360 1.00 96.88 76 PRO A O 1
ATOM 622 N N . LEU A 1 77 ? -12.786 8.140 12.078 1.00 96.50 77 LEU A N 1
ATOM 623 C CA . LEU A 1 77 ? -13.454 8.879 11.011 1.00 96.50 77 LEU A CA 1
ATOM 624 C C . LEU A 1 77 ? -14.899 9.222 11.390 1.00 96.50 77 LEU A C 1
ATOM 626 O O . LEU A 1 77 ? -15.295 10.373 11.245 1.00 96.50 77 LEU A O 1
ATOM 630 N N . LEU A 1 78 ? -15.662 8.253 11.903 1.00 96.38 78 LEU A N 1
ATOM 631 C CA . LEU A 1 78 ? -17.057 8.446 12.311 1.00 96.38 78 LEU A CA 1
ATOM 632 C C . LEU A 1 78 ? -17.202 9.505 13.411 1.00 96.38 78 LEU A C 1
ATOM 634 O O . LEU A 1 78 ? -18.164 10.258 13.390 1.00 96.38 78 LEU A O 1
ATOM 638 N N . GLU A 1 79 ? -16.221 9.631 14.308 1.00 96.50 79 GLU A N 1
ATOM 639 C CA . GLU A 1 79 ? -16.176 10.697 15.325 1.00 96.50 79 GLU A CA 1
ATOM 640 C C . GLU A 1 79 ? -16.099 12.119 14.733 1.00 96.50 79 GLU A C 1
ATOM 642 O O . GLU A 1 79 ? -16.402 13.092 15.420 1.00 96.50 79 GLU A O 1
ATOM 647 N N . ARG A 1 80 ? -15.668 12.259 13.473 1.00 96.62 80 ARG A N 1
ATOM 648 C CA . ARG A 1 80 ? -15.491 13.550 12.783 1.00 96.62 80 ARG A CA 1
ATOM 649 C C . ARG A 1 80 ? -16.579 13.844 11.761 1.00 96.62 80 ARG A C 1
ATOM 651 O O . ARG A 1 80 ? -16.645 14.968 11.265 1.00 96.62 80 ARG A O 1
ATOM 658 N N . LEU A 1 81 ? -17.365 12.839 11.387 1.00 94.62 81 LEU A N 1
ATOM 659 C CA . LEU A 1 81 ? -18.425 13.006 10.407 1.00 94.62 81 LEU A CA 1
ATOM 660 C C . LEU A 1 81 ? -19.674 13.579 11.090 1.00 94.62 81 LEU A C 1
ATOM 662 O O . LEU A 1 81 ? -19.981 13.198 12.221 1.00 94.62 81 LEU A O 1
ATOM 666 N N . PRO A 1 82 ? -20.392 14.501 10.429 1.00 86.19 82 PRO A N 1
ATOM 667 C CA . PRO A 1 82 ? -21.692 14.936 10.912 1.00 86.19 82 PRO A CA 1
ATOM 668 C C . PRO A 1 82 ? -22.675 13.758 10.935 1.00 86.19 82 PRO A C 1
ATOM 670 O O . PRO A 1 82 ? -22.529 12.802 10.169 1.00 86.19 82 PRO A O 1
ATOM 673 N N . SER A 1 83 ? -23.651 13.849 11.839 1.00 76.44 83 SER A N 1
ATOM 674 C CA . SER A 1 83 ? -24.764 12.899 11.971 1.00 76.44 83 SER A CA 1
ATOM 675 C C . SER A 1 83 ? -25.733 12.987 10.799 1.00 76.44 83 SER A C 1
ATOM 677 O O . SER A 1 83 ? -26.007 14.129 10.364 1.00 76.44 83 SER A O 1
#

pLDDT: mean 91.19, std 12.82, range [38.53, 98.12]

Radius of gyration: 17.74 Å; chains: 1; bounding box: 54×30×32 Å